Protein AF-X1Q9B0-F1 (afdb_monomer)

Radius of gyration: 19.98 Å; Cα contacts (8 Å, |Δi|>4): 57; chains: 1; bounding box: 40×18×50 Å

Sequence (79 aa):
MMAPSILTIIMPVLVGVILGKYALTGFLVGALATGFIFAITLNNAGGSWDNAKKWIEAGHFGGKGSEAHKAGVVGDTAG

Nearest PDB structures (foldseek):
  5qsv-assembly1_C  TM=7.965E-01  e=5.325E+00  Homo sapiens

InterPro domains:
  IPR004131 Pyrophosphate-energised proton pump [PF03030] (1-79)
  IPR004131 Pyrophosphate-energised proton pump [PTHR31998] (1-79)

Secondary structure (DSSP, 8-state):
-HHHHHHHHHHHHHHHHHH-HHHHHHHHHHHHHHHHHHHHHHHHHHHHHHHHHHHIIIIITS-TTSHHHHHHHHHHHH-

Solvent-accessible surface area (backbone atoms only — not comparable to full-atom values): 4156 Å² total; per-residue (Å²): 117,65,68,64,56,51,48,68,61,48,48,59,54,51,39,33,72,78,63,29,67,70,52,30,52,52,50,54,52,48,50,51,59,50,50,52,53,50,52,52,50,47,54,51,52,16,54,49,26,43,51,50,28,52,46,20,53,76,44,79,49,72,12,71,86,25,71,58,26,55,51,24,48,54,44,36,74,74,66

Organism: NCBI:txid412755

pLDDT: mean 96.88, std 2.38, range [83.06, 98.5]

Foldseek 3Di:
DVPVVVCVVVVLVCCCVPVHDVSSVVVVVVCVVVVVVCVVVVVVQLVVLVVQLVCVCVVPVNHPPDPSNVVSVVSNVVD

Mean predicted aligned error: 3.36 Å

Structure (mmCIF, N/CA/C/O backbone):
data_AF-X1Q9B0-F1
#
_entry.id   AF-X1Q9B0-F1
#
loop_
_atom_site.group_PDB
_atom_site.id
_atom_site.type_symbol
_atom_site.label_atom_id
_atom_site.label_alt_id
_atom_site.label_comp_id
_atom_site.label_asym_id
_atom_site.label_entity_id
_atom_site.label_seq_id
_atom_site.pdbx_PDB_ins_code
_atom_site.Cartn_x
_atom_site.Cartn_y
_atom_site.Cartn_z
_atom_site.occupancy
_atom_site.B_iso_or_equiv
_atom_site.auth_seq_id
_atom_site.auth_comp_id
_atom_site.auth_asym_id
_atom_site.auth_atom_id
_atom_site.pdbx_PDB_model_num
ATOM 1 N N . MET A 1 1 ? 9.783 3.933 10.683 1.00 83.06 1 MET A N 1
ATOM 2 C CA . MET A 1 1 ? 9.101 2.732 11.222 1.00 83.06 1 MET A CA 1
ATOM 3 C C . MET A 1 1 ? 8.234 3.015 12.449 1.00 83.06 1 MET A C 1
ATOM 5 O O . MET A 1 1 ? 7.147 2.471 12.499 1.00 83.06 1 MET A O 1
ATOM 9 N N . MET A 1 2 ? 8.629 3.876 13.401 1.00 92.31 2 MET A N 1
ATOM 10 C CA . MET A 1 2 ? 7.817 4.106 14.616 1.00 92.31 2 MET A CA 1
ATOM 11 C C . MET A 1 2 ? 6.432 4.720 14.360 1.00 92.31 2 MET A C 1
ATOM 13 O O . MET A 1 2 ? 5.450 4.240 14.909 1.00 92.31 2 MET A O 1
ATOM 17 N N . ALA A 1 3 ? 6.342 5.756 13.518 1.00 94.94 3 ALA A N 1
ATOM 18 C CA . ALA A 1 3 ? 5.082 6.461 13.261 1.00 94.94 3 ALA A CA 1
ATOM 19 C C . ALA A 1 3 ? 3.927 5.545 12.788 1.00 94.94 3 ALA A C 1
ATOM 21 O O . ALA A 1 3 ? 2.874 5.574 13.426 1.00 94.94 3 ALA A O 1
ATOM 22 N N . PRO A 1 4 ? 4.090 4.692 11.751 1.00 93.38 4 PRO A N 1
ATOM 23 C CA . PRO A 1 4 ? 3.021 3.778 11.345 1.00 93.38 4 PRO A CA 1
ATOM 24 C C . PRO A 1 4 ? 2.689 2.738 12.425 1.00 93.38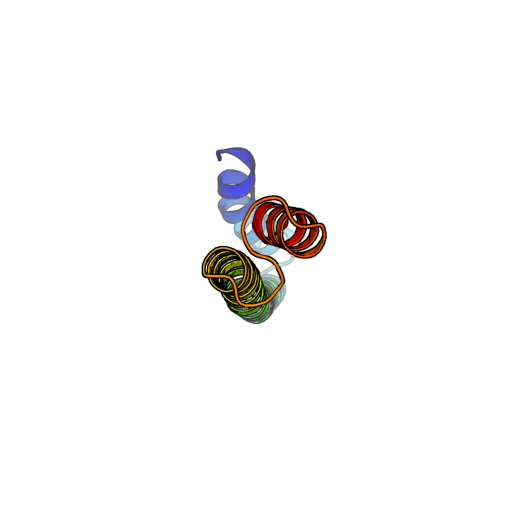 4 PRO A C 1
ATOM 26 O O . PRO A 1 4 ? 1.514 2.499 12.673 1.00 93.38 4 PRO A O 1
ATOM 29 N N . SER A 1 5 ? 3.681 2.184 13.134 1.00 95.56 5 SER A N 1
ATOM 30 C CA . SER A 1 5 ? 3.427 1.224 14.222 1.00 95.56 5 SER A CA 1
ATOM 31 C C . SER A 1 5 ? 2.612 1.834 15.366 1.00 95.56 5 SER A C 1
ATOM 33 O O . SER A 1 5 ? 1.678 1.211 15.865 1.00 95.56 5 SER A O 1
ATOM 35 N N . ILE A 1 6 ? 2.940 3.066 15.764 1.00 97.12 6 ILE A N 1
ATOM 36 C CA . ILE A 1 6 ? 2.206 3.804 16.799 1.00 97.12 6 ILE A CA 1
ATOM 37 C C . ILE A 1 6 ? 0.758 4.034 16.353 1.00 97.12 6 ILE A C 1
ATOM 39 O O . ILE A 1 6 ? -0.166 3.799 17.130 1.00 97.12 6 ILE A O 1
ATOM 43 N N . LEU A 1 7 ? 0.550 4.432 15.094 1.00 95.81 7 LEU A N 1
ATOM 44 C CA . LEU A 1 7 ? -0.784 4.639 14.532 1.00 95.81 7 LEU A CA 1
ATOM 45 C C . LEU A 1 7 ? -1.633 3.360 14.594 1.00 95.81 7 LEU A C 1
ATOM 47 O O . LEU A 1 7 ? -2.782 3.413 15.035 1.00 95.81 7 LEU A O 1
ATOM 51 N N . THR A 1 8 ? -1.067 2.212 14.207 1.00 94.69 8 THR A N 1
ATOM 52 C CA . THR A 1 8 ? -1.764 0.915 14.221 1.00 94.69 8 THR A CA 1
ATOM 53 C C . THR A 1 8 ? -2.208 0.502 15.625 1.00 94.69 8 THR A C 1
ATOM 55 O O . THR A 1 8 ? -3.271 -0.096 15.769 1.00 94.69 8 THR A O 1
ATOM 58 N N . ILE A 1 9 ? -1.431 0.834 16.660 1.00 95.75 9 ILE A N 1
ATOM 59 C CA . ILE A 1 9 ? -1.758 0.497 18.053 1.00 95.75 9 ILE A CA 1
ATOM 60 C C . ILE A 1 9 ? -2.787 1.475 18.635 1.00 95.75 9 ILE A C 1
ATOM 62 O O . ILE A 1 9 ? -3.743 1.054 19.284 1.00 95.75 9 ILE A O 1
ATOM 66 N N . ILE A 1 10 ? -2.611 2.779 18.408 1.00 97.88 10 ILE A N 1
ATOM 67 C CA . ILE A 1 10 ? -3.431 3.818 19.047 1.00 97.88 10 ILE A CA 1
ATOM 68 C C . ILE A 1 10 ? -4.834 3.902 18.432 1.00 97.88 10 ILE A C 1
ATOM 70 O O . ILE A 1 10 ? -5.805 4.092 19.165 1.00 97.88 10 ILE A O 1
ATOM 74 N N . MET A 1 11 ? -4.977 3.751 17.111 1.00 97.56 11 MET A N 1
ATOM 75 C CA . MET A 1 11 ? -6.261 3.988 16.435 1.00 97.56 11 MET A CA 1
ATOM 76 C C . MET A 1 11 ? -7.403 3.066 16.898 1.00 97.56 11 MET A C 1
ATOM 78 O O . MET A 1 11 ? -8.467 3.595 17.220 1.00 97.56 11 MET A O 1
ATOM 82 N N . PRO A 1 12 ? -7.226 1.736 17.031 1.00 97.56 12 PRO A N 1
ATOM 83 C CA . PRO A 1 12 ? -8.272 0.871 17.579 1.00 97.56 12 PRO A CA 1
ATOM 84 C C . PRO A 1 12 ? -8.684 1.265 19.004 1.00 97.56 12 PRO A C 1
ATOM 86 O O . PRO A 1 12 ? -9.869 1.232 19.334 1.00 97.56 12 PRO A O 1
ATOM 89 N N . VAL A 1 13 ? -7.722 1.677 19.841 1.00 98.00 13 VAL A N 1
ATOM 90 C CA . VAL A 1 13 ? -7.990 2.114 21.220 1.00 98.00 13 VAL A CA 1
ATOM 91 C C . VAL A 1 13 ? -8.824 3.393 21.220 1.00 98.00 13 VAL A C 1
ATOM 93 O O . VAL A 1 13 ? -9.846 3.451 21.900 1.00 98.00 13 VAL A O 1
ATOM 96 N N . LEU A 1 14 ? -8.444 4.392 20.418 1.00 98.25 14 LEU A N 1
ATOM 97 C CA . LEU A 1 14 ? -9.193 5.646 20.305 1.00 98.25 14 LEU A CA 1
ATOM 98 C C . LEU A 1 14 ? -10.612 5.418 19.779 1.00 98.25 14 LEU A C 1
ATOM 100 O O . LEU A 1 14 ? -11.564 5.925 20.367 1.00 98.25 14 LEU A O 1
ATOM 104 N N . VAL A 1 15 ? -10.772 4.620 18.719 1.00 98.38 15 VAL A N 1
ATOM 105 C CA . VAL A 1 15 ? -12.095 4.292 18.167 1.00 98.38 15 VAL A CA 1
ATOM 106 C C . VAL A 1 15 ? -12.947 3.569 19.212 1.00 98.38 15 VAL A C 1
ATOM 108 O O . VAL A 1 15 ? -14.107 3.926 19.409 1.00 98.38 15 VAL A O 1
ATOM 111 N N . GLY A 1 16 ? -12.376 2.594 19.923 1.00 98.25 16 GLY A N 1
ATOM 112 C CA . GLY A 1 16 ? -13.083 1.840 20.956 1.00 98.25 16 GLY A CA 1
ATOM 113 C C . GLY A 1 16 ? -13.530 2.695 22.142 1.00 98.25 16 GLY A C 1
ATOM 114 O O . GLY A 1 16 ? -14.663 2.545 22.596 1.00 98.25 16 GLY A O 1
ATOM 115 N N . VAL A 1 17 ? -12.674 3.600 22.623 1.00 98.31 17 VAL A N 1
ATOM 116 C CA . VAL A 1 17 ? -12.962 4.451 23.791 1.00 98.31 17 VAL A CA 1
ATOM 117 C C . VAL A 1 17 ? -13.920 5.594 23.448 1.00 98.31 17 VAL A C 1
ATOM 119 O O . VAL A 1 17 ? -14.806 5.894 24.243 1.00 98.31 17 VAL A O 1
ATOM 122 N N . ILE A 1 18 ? -13.772 6.223 22.278 1.00 98.50 18 ILE A N 1
ATOM 123 C CA . ILE A 1 18 ? -14.540 7.424 21.909 1.00 98.50 18 ILE A CA 1
ATOM 124 C C . ILE A 1 18 ? -15.883 7.063 21.258 1.00 98.50 18 ILE A C 1
ATOM 126 O O . ILE A 1 18 ? -16.888 7.713 21.531 1.00 98.50 18 ILE A O 1
ATOM 130 N N . LEU A 1 19 ? -15.915 6.040 20.395 1.00 98.06 19 LEU A N 1
ATOM 131 C CA . LEU A 1 19 ? -17.086 5.696 19.571 1.00 98.06 19 LEU A CA 1
ATOM 132 C C . LEU A 1 19 ? -17.756 4.373 19.978 1.00 98.06 19 LEU A C 1
ATOM 134 O O . LEU A 1 19 ? -18.857 4.061 19.521 1.00 98.06 19 LEU A O 1
ATOM 138 N N . GLY A 1 20 ? -17.115 3.592 20.850 1.00 98.19 20 GLY A N 1
ATOM 139 C CA . GLY A 1 20 ? -17.663 2.356 21.396 1.00 98.19 20 GLY A CA 1
ATOM 140 C C . GLY A 1 20 ? -17.471 1.118 20.513 1.00 98.19 20 GLY A C 1
ATOM 141 O O . GLY A 1 20 ? -16.953 1.150 19.395 1.00 98.19 20 GLY A 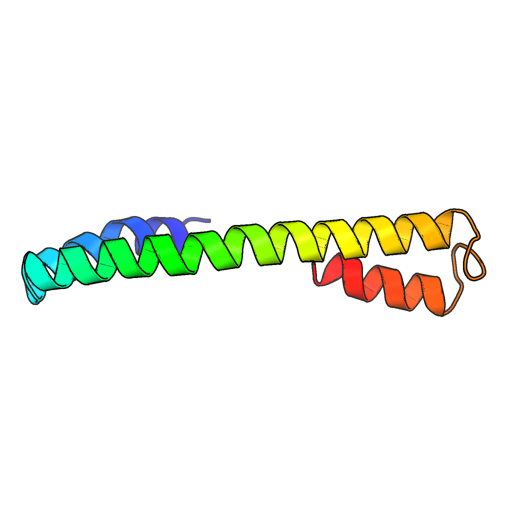O 1
ATOM 142 N N . LYS A 1 21 ? -17.918 -0.026 21.044 1.00 97.62 21 LYS A N 1
ATOM 143 C CA . LYS A 1 21 ? -17.629 -1.362 20.493 1.00 97.62 21 LYS A CA 1
ATOM 144 C C . LYS A 1 21 ? -18.128 -1.595 19.064 1.00 97.62 21 LYS A C 1
ATOM 146 O O . LYS A 1 21 ? -17.432 -2.237 18.289 1.00 97.62 21 LYS A O 1
ATOM 151 N N . TYR A 1 22 ? -19.299 -1.071 18.698 1.00 98.00 22 TYR A N 1
ATOM 152 C CA . TYR A 1 22 ? -19.863 -1.299 17.362 1.00 98.00 22 TYR A CA 1
ATOM 153 C C . TYR A 1 22 ? -19.078 -0.549 16.278 1.00 98.00 22 TYR A C 1
ATOM 155 O O . TYR A 1 22 ? -18.790 -1.117 15.225 1.00 98.00 22 TYR A O 1
ATOM 163 N N . ALA A 1 23 ? -18.662 0.690 16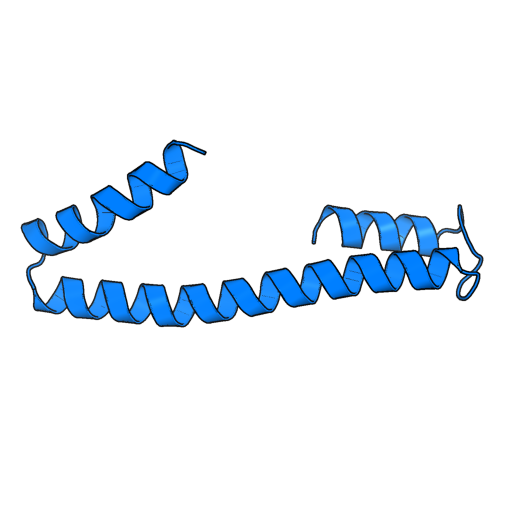.562 1.00 98.19 23 ALA A N 1
ATOM 164 C CA . ALA A 1 23 ? -17.785 1.453 15.679 1.00 98.19 23 ALA A CA 1
ATOM 165 C C . ALA A 1 23 ? -16.409 0.783 15.541 1.00 98.19 23 ALA A C 1
ATOM 167 O O . ALA A 1 23 ? -15.887 0.676 14.433 1.00 98.19 23 ALA A O 1
ATOM 168 N N . LEU A 1 24 ? -15.859 0.257 16.643 1.00 98.44 24 LEU A N 1
ATOM 169 C CA . LEU A 1 24 ? -14.610 -0.507 16.623 1.00 98.44 24 LEU A CA 1
ATOM 170 C C . LEU A 1 24 ? -14.704 -1.756 15.738 1.00 98.44 24 LEU A C 1
ATOM 172 O O . LEU A 1 24 ? -13.793 -2.013 14.954 1.00 98.44 24 LEU A O 1
ATOM 176 N N . THR A 1 25 ? -15.800 -2.515 15.812 1.00 98.31 25 THR A N 1
ATOM 177 C CA . THR A 1 25 ? -16.007 -3.670 14.926 1.00 98.31 25 THR A CA 1
ATOM 178 C C . THR A 1 25 ? -15.998 -3.249 13.457 1.00 98.31 25 THR A C 1
ATOM 180 O O . THR A 1 25 ? -15.292 -3.862 12.659 1.00 98.31 25 THR A O 1
ATOM 183 N N . GLY A 1 26 ? -16.714 -2.177 13.102 1.00 98.38 26 GLY A N 1
ATOM 184 C CA . GLY A 1 26 ? -16.709 -1.638 11.739 1.00 98.38 26 GLY A CA 1
ATOM 185 C C . GLY A 1 26 ? -15.315 -1.198 11.282 1.00 98.38 26 GLY A C 1
ATOM 186 O O . GLY A 1 26 ? -14.893 -1.536 10.177 1.00 98.38 26 GLY A O 1
ATOM 187 N N . PHE A 1 27 ? -14.570 -0.517 12.156 1.00 98.25 27 PHE A N 1
ATOM 188 C CA . PHE A 1 27 ? -13.194 -0.098 11.894 1.00 98.25 27 PHE A CA 1
ATOM 189 C C . PHE A 1 27 ? -12.269 -1.289 11.611 1.00 98.25 27 PHE A C 1
ATOM 191 O O . PHE A 1 27 ? -11.557 -1.278 10.610 1.00 98.25 27 PHE A O 1
ATOM 198 N N . LEU A 1 28 ? -12.304 -2.334 12.444 1.00 98.06 28 LEU A N 1
ATOM 199 C CA . LEU A 1 28 ? -11.446 -3.513 12.283 1.00 98.06 28 LEU A CA 1
ATOM 200 C C . LEU A 1 28 ? -11.772 -4.299 11.007 1.00 98.06 28 LEU A C 1
ATOM 202 O O . LEU A 1 28 ? -10.859 -4.703 10.288 1.00 98.06 28 LEU A O 1
ATOM 206 N N . VAL A 1 29 ? -13.060 -4.479 10.695 1.00 98.31 29 VAL A N 1
ATOM 207 C CA . VAL A 1 29 ? -13.492 -5.161 9.464 1.00 98.31 29 VAL A CA 1
ATOM 208 C C . VAL A 1 29 ? -13.081 -4.360 8.227 1.00 98.31 29 VAL A C 1
ATOM 210 O O . VAL A 1 29 ? -12.530 -4.929 7.285 1.00 98.31 29 VAL A O 1
ATOM 213 N N . GLY A 1 30 ? -13.293 -3.041 8.237 1.00 98.06 30 GLY A N 1
ATOM 214 C CA . GLY A 1 30 ? -12.892 -2.160 7.140 1.00 98.06 30 GLY A CA 1
ATOM 215 C C . GLY A 1 30 ? -11.378 -2.139 6.932 1.00 98.06 30 GLY A C 1
ATOM 216 O O . GLY A 1 30 ? -10.915 -2.281 5.799 1.00 98.06 30 GLY A O 1
ATOM 217 N N . ALA A 1 31 ? -10.603 -2.029 8.014 1.00 97.38 31 ALA A N 1
ATOM 218 C CA . ALA A 1 31 ? -9.143 -2.062 7.971 1.00 97.38 31 ALA A CA 1
ATOM 219 C C . ALA A 1 31 ? -8.613 -3.388 7.406 1.00 97.38 31 ALA A C 1
ATOM 221 O O . ALA A 1 31 ? -7.709 -3.376 6.574 1.00 97.38 31 ALA A O 1
ATOM 222 N N . LEU A 1 32 ? -9.202 -4.523 7.799 1.00 97.38 32 LEU A N 1
ATOM 223 C CA . LEU A 1 32 ? -8.838 -5.832 7.259 1.00 97.38 32 LEU A CA 1
ATOM 224 C C . LEU A 1 32 ? -9.141 -5.930 5.760 1.00 97.38 32 LEU A C 1
ATOM 226 O O . LEU A 1 32 ? -8.258 -6.277 4.979 1.00 97.38 32 LEU A O 1
ATOM 230 N N . ALA A 1 33 ? -10.375 -5.615 5.357 1.00 97.88 33 ALA A N 1
ATOM 231 C CA . ALA A 1 33 ? -10.810 -5.756 3.970 1.00 97.88 33 ALA A CA 1
ATOM 232 C C . ALA A 1 33 ? -9.989 -4.868 3.024 1.00 97.88 33 ALA A C 1
ATOM 234 O O . ALA A 1 33 ? -9.473 -5.337 2.010 1.00 97.88 33 ALA A O 1
ATOM 235 N N . THR A 1 34 ? -9.822 -3.594 3.378 1.00 97.81 34 THR A N 1
ATOM 236 C CA . THR A 1 34 ? -9.049 -2.641 2.570 1.00 97.81 34 THR A CA 1
ATOM 237 C C . THR A 1 34 ? -7.557 -2.956 2.595 1.00 97.81 34 THR A C 1
ATOM 239 O O . THR A 1 34 ? -6.931 -3.020 1.537 1.00 97.81 34 THR A O 1
ATOM 242 N N . GLY A 1 35 ? -6.993 -3.217 3.776 1.00 97.25 35 GLY A N 1
ATOM 243 C CA . GLY A 1 35 ? -5.576 -3.524 3.943 1.00 97.25 35 GLY A CA 1
ATOM 244 C C . GLY A 1 35 ? -5.153 -4.762 3.160 1.00 97.25 35 GLY A C 1
ATOM 245 O O . GLY A 1 35 ? -4.110 -4.745 2.513 1.00 97.25 35 GLY A O 1
ATOM 246 N N . PHE A 1 36 ? -5.984 -5.805 3.141 1.00 97.88 36 PHE A N 1
ATOM 247 C CA . PHE A 1 36 ? -5.716 -7.017 2.370 1.00 97.88 36 PHE A CA 1
ATOM 248 C C . PHE A 1 36 ? -5.674 -6.756 0.858 1.00 97.88 36 PHE A C 1
ATOM 250 O O . PHE A 1 36 ? -4.740 -7.193 0.183 1.00 97.88 36 PHE A O 1
ATOM 257 N N . ILE A 1 37 ? -6.642 -5.999 0.330 1.00 98.00 37 ILE A N 1
ATOM 258 C CA . ILE A 1 37 ? -6.689 -5.644 -1.096 1.00 98.00 37 ILE A CA 1
ATOM 259 C C . ILE A 1 37 ? -5.447 -4.836 -1.488 1.00 98.00 37 ILE A C 1
ATOM 261 O O . ILE A 1 37 ? -4.804 -5.150 -2.492 1.00 98.00 37 ILE A O 1
ATOM 265 N N . PHE A 1 38 ? -5.073 -3.833 -0.687 1.00 97.81 38 PHE A N 1
ATOM 266 C CA . PHE A 1 38 ? -3.868 -3.042 -0.940 1.00 97.81 38 PHE A CA 1
ATOM 267 C C . PHE A 1 38 ? -2.595 -3.883 -0.846 1.00 97.81 38 PHE A C 1
ATOM 269 O O . PHE A 1 38 ? -1.746 -3.772 -1.725 1.00 97.81 38 PHE A O 1
ATOM 276 N N . ALA A 1 39 ? -2.475 -4.755 0.158 1.00 97.56 39 ALA A N 1
ATOM 277 C CA . ALA A 1 39 ? -1.299 -5.603 0.333 1.00 97.56 39 ALA A CA 1
ATOM 278 C C . ALA A 1 39 ? -1.044 -6.488 -0.895 1.00 97.56 39 ALA A C 1
ATOM 280 O O . ALA A 1 39 ? 0.077 -6.535 -1.398 1.00 97.56 39 ALA A O 1
ATOM 281 N N . ILE A 1 40 ? -2.087 -7.141 -1.418 1.00 98.12 40 ILE A N 1
ATOM 282 C CA . ILE A 1 40 ? -1.970 -7.971 -2.623 1.00 98.12 40 ILE A CA 1
ATOM 283 C C . ILE A 1 40 ? -1.654 -7.115 -3.844 1.00 98.12 40 ILE A C 1
ATOM 285 O O . ILE A 1 40 ? -0.758 -7.454 -4.615 1.00 98.12 40 ILE A O 1
ATOM 289 N N . THR A 1 41 ? -2.387 -6.016 -4.027 1.00 97.62 41 THR A N 1
ATOM 290 C CA . THR A 1 41 ? -2.254 -5.174 -5.221 1.00 97.62 41 THR A CA 1
ATOM 291 C C . THR A 1 41 ? -0.854 -4.587 -5.321 1.00 97.62 41 THR A C 1
ATOM 293 O O . THR A 1 41 ? -0.230 -4.696 -6.371 1.00 97.62 41 THR A O 1
ATOM 296 N N . LEU A 1 42 ? -0.338 -4.020 -4.230 1.00 97.56 42 LEU A N 1
ATOM 297 C CA . LEU A 1 42 ? 0.982 -3.394 -4.205 1.00 97.56 42 LEU A CA 1
ATOM 298 C C . LEU A 1 42 ? 2.097 -4.434 -4.373 1.00 97.56 42 LEU A C 1
ATOM 300 O O . LEU A 1 42 ? 2.983 -4.232 -5.196 1.00 97.56 42 LEU A O 1
ATOM 304 N N . ASN A 1 43 ? 2.009 -5.584 -3.692 1.00 97.69 43 ASN A N 1
ATOM 305 C CA . ASN A 1 43 ? 3.013 -6.644 -3.825 1.00 97.69 43 ASN A CA 1
ATOM 306 C C . ASN A 1 43 ? 3.066 -7.220 -5.253 1.00 97.69 43 ASN A C 1
ATOM 308 O O . ASN A 1 43 ? 4.141 -7.410 -5.819 1.00 97.69 43 ASN A O 1
ATOM 312 N N . ASN A 1 44 ? 1.903 -7.459 -5.868 1.00 97.94 44 ASN A N 1
ATOM 313 C CA . ASN A 1 44 ? 1.838 -7.982 -7.232 1.00 97.94 44 ASN A CA 1
ATOM 314 C C . ASN A 1 44 ? 2.247 -6.936 -8.276 1.00 97.94 44 ASN A C 1
ATOM 316 O O . ASN A 1 44 ? 2.915 -7.292 -9.246 1.00 97.94 44 ASN A O 1
ATOM 320 N N . ALA A 1 45 ? 1.858 -5.669 -8.10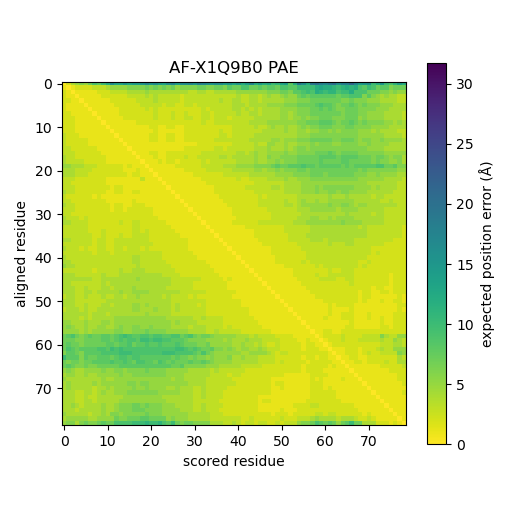6 1.00 97.56 45 ALA A N 1
ATOM 321 C CA . ALA A 1 45 ? 2.237 -4.592 -9.017 1.00 97.56 45 ALA A CA 1
ATOM 322 C C . ALA A 1 45 ? 3.755 -4.361 -9.001 1.00 97.56 45 ALA A C 1
ATOM 324 O O . ALA A 1 45 ? 4.374 -4.398 -10.065 1.00 97.56 45 ALA A O 1
ATOM 325 N N . GLY A 1 46 ? 4.359 -4.231 -7.814 1.00 97.75 46 GLY A N 1
ATOM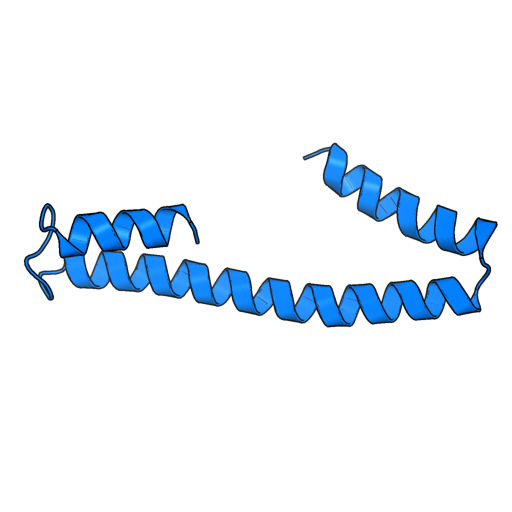 326 C CA . GLY A 1 46 ? 5.807 -4.070 -7.673 1.00 97.75 46 GLY A CA 1
ATOM 327 C C . GLY A 1 46 ? 6.579 -5.261 -8.236 1.00 97.75 46 GLY A C 1
ATOM 328 O O . GLY A 1 46 ? 7.450 -5.094 -9.089 1.00 97.75 46 GLY A O 1
ATOM 329 N N . GLY A 1 47 ? 6.172 -6.487 -7.890 1.00 97.81 47 GLY A N 1
ATOM 330 C CA . GLY A 1 47 ? 6.775 -7.696 -8.461 1.00 97.81 47 GLY A CA 1
ATOM 331 C C . GLY A 1 47 ? 6.627 -7.797 -9.986 1.00 97.81 47 GLY A C 1
ATOM 332 O O . GLY A 1 47 ? 7.526 -8.288 -10.671 1.00 97.81 47 GLY A O 1
ATOM 333 N N . SER A 1 48 ? 5.517 -7.306 -1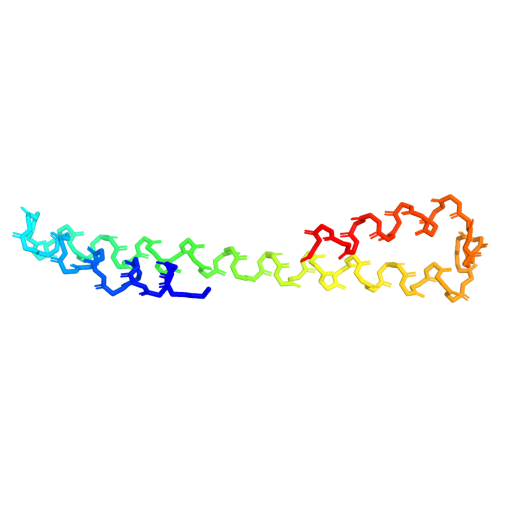0.544 1.00 98.12 48 SER A N 1
ATOM 334 C CA . SER A 1 48 ? 5.311 -7.269 -11.996 1.00 98.12 48 SER A CA 1
ATOM 335 C C . SER A 1 48 ? 6.245 -6.269 -12.677 1.00 98.12 48 SER A C 1
ATOM 337 O O . SER A 1 48 ? 6.808 -6.596 -13.722 1.00 98.12 48 SER A O 1
ATOM 339 N N . TRP A 1 49 ? 6.450 -5.084 -12.094 1.00 98.00 49 TRP A N 1
ATOM 340 C CA . TRP A 1 49 ? 7.387 -4.096 -12.632 1.00 98.00 49 TRP A CA 1
ATOM 341 C C . TRP A 1 49 ? 8.849 -4.551 -12.542 1.00 98.00 49 TRP A C 1
ATOM 343 O O . TRP A 1 49 ? 9.567 -4.416 -13.536 1.00 98.00 49 TRP A O 1
ATOM 353 N N . ASP A 1 50 ? 9.273 -5.182 -11.441 1.00 98.38 50 ASP A N 1
ATOM 354 C CA . ASP A 1 50 ? 10.624 -5.761 -11.327 1.00 98.38 50 ASP A CA 1
ATOM 355 C C . ASP A 1 50 ? 10.858 -6.849 -12.387 1.00 98.38 50 ASP A C 1
ATOM 357 O O . ASP A 1 50 ? 11.869 -6.851 -13.099 1.00 98.38 50 ASP A O 1
ATOM 361 N N . ASN A 1 51 ? 9.886 -7.749 -12.563 1.00 98.12 51 ASN A N 1
ATOM 362 C CA . ASN A 1 51 ? 9.969 -8.803 -13.572 1.00 98.12 51 ASN A CA 1
ATOM 363 C C . ASN A 1 51 ? 9.953 -8.244 -15.000 1.00 98.12 51 ASN A C 1
ATOM 365 O O . ASN A 1 51 ? 10.701 -8.729 -15.850 1.00 98.12 51 ASN A O 1
ATOM 369 N N . ALA A 1 52 ? 9.164 -7.202 -15.271 1.00 97.81 52 ALA A N 1
ATOM 370 C CA . ALA A 1 52 ? 9.166 -6.524 -16.564 1.00 97.81 52 ALA A CA 1
ATOM 371 C C . ALA A 1 52 ? 10.529 -5.876 -16.855 1.00 97.81 52 ALA A C 1
ATOM 373 O O . ALA A 1 52 ? 11.075 -6.060 -17.943 1.00 97.81 52 ALA A O 1
ATOM 374 N N . LYS A 1 53 ? 11.130 -5.187 -15.8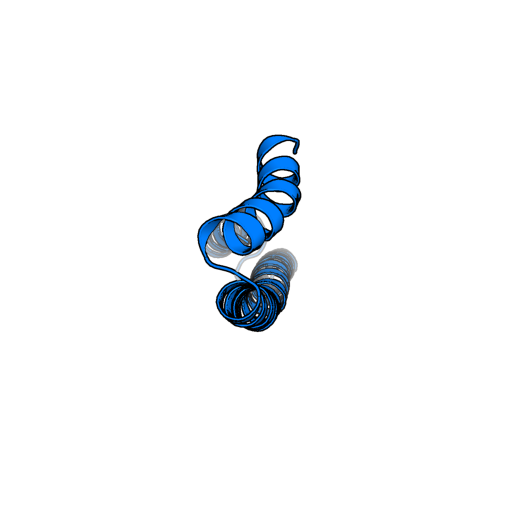76 1.00 97.94 53 LYS A N 1
ATOM 375 C CA . LYS A 1 53 ? 12.491 -4.644 -15.988 1.00 97.94 53 LYS A CA 1
ATOM 376 C C . LYS A 1 53 ? 13.490 -5.762 -16.298 1.00 97.94 53 LYS A C 1
ATOM 378 O O . LYS A 1 53 ? 14.206 -5.661 -17.290 1.00 97.94 53 LYS A O 1
ATOM 383 N N . LYS A 1 54 ? 13.494 -6.859 -15.531 1.00 97.94 54 LYS A N 1
ATOM 384 C CA . LYS A 1 54 ? 14.381 -8.021 -15.759 1.00 97.94 54 LYS A CA 1
ATOM 385 C C . LYS A 1 54 ? 14.194 -8.654 -17.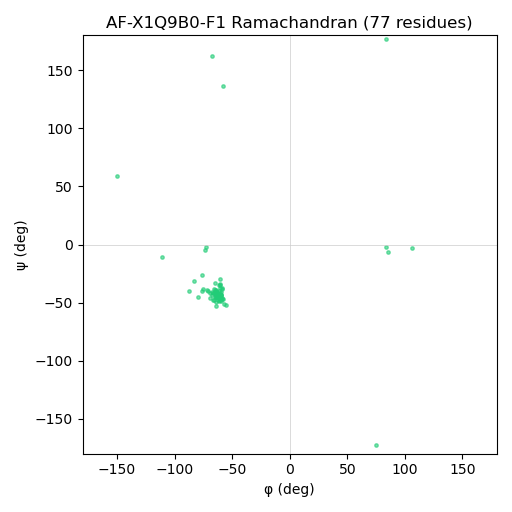141 1.00 97.94 54 LYS A C 1
ATOM 387 O O . LYS A 1 54 ? 15.171 -9.050 -17.771 1.00 97.94 54 LYS A O 1
ATOM 392 N N . TRP A 1 55 ? 12.962 -8.707 -17.642 1.00 97.94 55 TRP A N 1
ATOM 393 C CA . TRP A 1 55 ? 12.660 -9.194 -18.989 1.00 97.94 55 TRP A CA 1
ATOM 394 C C . TRP A 1 55 ? 13.278 -8.311 -20.082 1.00 97.94 55 TRP A C 1
ATOM 396 O O . TRP A 1 55 ? 13.858 -8.811 -21.047 1.00 97.94 55 TRP A O 1
ATOM 406 N N . ILE A 1 56 ? 13.219 -6.988 -19.910 1.00 98.12 56 ILE A N 1
ATOM 407 C CA . ILE A 1 56 ? 13.876 -6.033 -20.812 1.00 98.12 56 ILE A CA 1
ATOM 408 C C . ILE A 1 56 ? 15.397 -6.173 -20.717 1.00 98.12 56 ILE A C 1
ATOM 410 O O . ILE A 1 56 ? 16.070 -6.186 -21.747 1.00 98.12 56 ILE A O 1
ATOM 414 N N . GLU A 1 57 ? 15.940 -6.336 -19.507 1.00 97.50 57 GLU A N 1
ATOM 415 C CA . GLU A 1 57 ? 17.371 -6.551 -19.268 1.00 97.50 57 GLU A CA 1
ATOM 416 C C . GLU A 1 57 ? 17.909 -7.824 -19.932 1.00 97.50 57 GLU A C 1
ATOM 418 O O . GLU A 1 57 ? 19.067 -7.837 -20.348 1.00 97.50 57 GLU A O 1
ATOM 423 N N . ALA A 1 58 ? 17.069 -8.851 -20.090 1.00 97.75 58 ALA A N 1
ATOM 424 C CA . ALA A 1 58 ? 17.381 -10.069 -20.838 1.00 97.75 58 ALA A CA 1
ATOM 425 C C . ALA A 1 58 ? 17.408 -9.869 -22.370 1.00 97.75 58 ALA A C 1
ATOM 427 O O . ALA A 1 58 ? 17.731 -10.797 -23.107 1.00 97.75 58 ALA A O 1
ATOM 428 N N . GLY A 1 59 ? 17.107 -8.661 -22.861 1.00 95.56 59 GLY A N 1
ATOM 429 C CA . GLY A 1 59 ? 17.231 -8.282 -24.271 1.00 95.56 59 GLY A CA 1
ATOM 430 C C . GLY A 1 59 ? 15.907 -8.161 -25.023 1.00 95.56 59 GLY A C 1
ATOM 431 O O . GLY A 1 59 ? 15.908 -7.740 -26.178 1.00 95.56 59 GLY A O 1
ATOM 432 N N . HIS A 1 60 ? 14.767 -8.454 -24.390 1.00 91.06 60 HIS A N 1
ATOM 433 C CA . HIS A 1 60 ? 13.486 -8.573 -25.097 1.00 91.06 60 HIS A CA 1
ATOM 434 C C . HIS A 1 60 ? 12.852 -7.253 -25.556 1.00 91.06 60 HIS A C 1
ATOM 436 O O . HIS A 1 60 ? 11.870 -7.293 -26.287 1.00 91.06 60 HIS A O 1
ATOM 442 N N . PHE A 1 61 ? 13.430 -6.100 -25.209 1.00 95.31 61 PHE A N 1
ATOM 443 C CA . PHE A 1 61 ? 13.035 -4.782 -25.726 1.00 95.31 61 PHE A CA 1
ATOM 444 C C . PHE A 1 61 ? 14.241 -3.828 -25.765 1.00 95.31 61 PHE A C 1
ATOM 446 O O . PHE A 1 61 ? 14.286 -2.794 -25.099 1.00 95.31 61 PHE A O 1
ATOM 453 N N . GLY A 1 62 ? 15.278 -4.215 -26.508 1.00 94.94 62 GLY A N 1
ATOM 454 C CA . GLY A 1 62 ? 16.485 -3.401 -26.700 1.00 94.94 62 GLY A CA 1
ATOM 455 C C . GLY A 1 62 ? 17.537 -3.518 -25.592 1.00 94.94 62 GLY A C 1
ATOM 456 O O . GLY A 1 62 ? 18.604 -2.929 -25.726 1.00 94.94 62 GLY A O 1
ATOM 457 N N . GLY A 1 63 ? 17.282 -4.298 -24.538 1.00 95.81 63 GLY A N 1
ATOM 458 C CA . GLY A 1 63 ? 18.285 -4.596 -23.514 1.00 95.81 63 GLY A CA 1
ATOM 459 C C . GLY A 1 63 ? 18.560 -3.447 -22.544 1.00 95.81 63 GLY A C 1
ATOM 460 O O . GLY A 1 63 ? 17.883 -2.418 -22.535 1.00 95.81 63 GLY A O 1
ATOM 461 N N . LYS A 1 64 ? 19.581 -3.634 -21.702 1.00 95.69 64 LYS A N 1
ATOM 462 C CA . LYS A 1 64 ? 20.031 -2.623 -20.735 1.00 95.69 64 LYS A CA 1
ATOM 463 C C . LYS A 1 64 ? 20.433 -1.319 -21.426 1.00 95.69 64 LYS A C 1
ATOM 465 O O . LYS A 1 64 ? 21.142 -1.332 -22.426 1.00 95.69 64 LYS A O 1
ATOM 470 N N . GLY A 1 65 ? 20.016 -0.195 -20.849 1.00 94.56 65 GLY A N 1
ATOM 471 C CA . GLY A 1 65 ? 20.310 1.151 -21.347 1.00 94.56 65 GLY A CA 1
ATOM 472 C C . GLY A 1 65 ? 19.353 1.662 -22.427 1.00 94.56 65 GLY A C 1
ATOM 473 O O . GLY A 1 65 ? 19.430 2.841 -22.773 1.00 94.56 65 GLY A O 1
ATOM 474 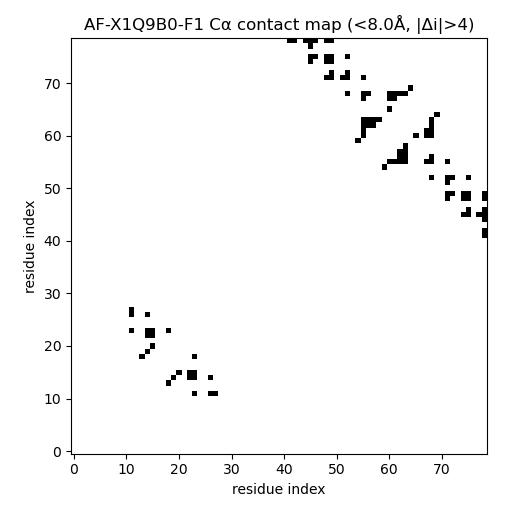N N . SER A 1 66 ? 18.435 0.824 -22.926 1.00 96.94 66 SER A N 1
ATOM 475 C CA . SER A 1 66 ? 17.382 1.258 -23.846 1.00 96.94 66 SER A CA 1
ATOM 476 C C . SER A 1 66 ? 16.373 2.186 -23.156 1.00 96.94 66 SER A C 1
ATOM 478 O O . SER A 1 66 ? 16.255 2.215 -21.929 1.00 96.94 66 SER A O 1
ATOM 480 N N . GLU A 1 67 ? 15.590 2.925 -23.943 1.00 97.69 67 GLU A N 1
ATOM 481 C CA . GLU A 1 67 ? 14.493 3.739 -23.400 1.00 97.69 67 GLU A CA 1
ATOM 482 C C . GLU A 1 67 ? 13.446 2.877 -22.676 1.00 97.69 67 GLU A C 1
ATOM 484 O O . GLU A 1 67 ? 12.937 3.269 -21.626 1.00 97.69 67 GLU A O 1
ATOM 489 N N . ALA A 1 68 ? 13.195 1.657 -23.167 1.00 97.31 68 ALA A N 1
ATOM 490 C CA . ALA A 1 68 ? 12.330 0.698 -22.486 1.00 97.31 68 ALA A CA 1
ATOM 491 C C . ALA A 1 68 ? 12.913 0.274 -21.129 1.00 97.31 68 ALA A C 1
ATOM 493 O O . ALA A 1 68 ? 12.176 0.176 -20.150 1.00 97.31 68 ALA A O 1
ATOM 494 N N . HIS A 1 69 ? 14.233 0.071 -21.036 1.00 98.06 69 HIS A N 1
ATOM 495 C CA . HIS A 1 69 ? 14.890 -0.256 -19.768 1.00 98.06 69 HIS A CA 1
ATOM 496 C C . HIS A 1 69 ? 14.766 0.888 -18.764 1.00 98.06 69 HIS A C 1
ATOM 498 O O . HIS A 1 69 ? 14.381 0.646 -17.623 1.00 98.06 69 HIS A O 1
ATOM 504 N N . LYS A 1 70 ? 14.993 2.136 -19.191 1.00 97.69 70 LYS A N 1
ATOM 505 C CA . LYS A 1 70 ? 14.807 3.316 -18.329 1.00 97.69 70 LYS A CA 1
ATOM 506 C C . LYS A 1 70 ? 13.368 3.429 -17.824 1.00 97.69 70 LYS A C 1
ATOM 508 O O . LYS A 1 70 ? 13.165 3.657 -16.635 1.00 97.69 70 LYS A O 1
ATOM 513 N N . ALA A 1 71 ? 12.378 3.213 -18.691 1.00 97.38 71 ALA A N 1
ATOM 514 C CA . ALA A 1 71 ? 10.971 3.199 -18.293 1.00 97.38 71 ALA A CA 1
ATOM 515 C C . ALA A 1 71 ? 10.658 2.062 -17.299 1.00 97.38 71 ALA A C 1
ATOM 517 O O . ALA A 1 71 ? 9.964 2.283 -16.308 1.00 97.38 71 ALA A O 1
ATOM 518 N N . GLY A 1 72 ? 11.219 0.868 -17.519 1.00 97.12 72 GLY A N 1
ATOM 519 C CA . GLY A 1 72 ? 11.093 -0.270 -16.604 1.00 97.12 72 GLY A CA 1
ATOM 520 C C . GLY A 1 72 ? 11.685 0.004 -15.219 1.00 97.12 72 GLY A C 1
ATOM 521 O O . GLY A 1 72 ? 11.068 -0.349 -14.220 1.00 97.12 72 GLY A O 1
ATOM 522 N N . VAL A 1 73 ? 12.830 0.692 -15.143 1.00 97.88 73 VAL A N 1
ATOM 523 C CA . VAL A 1 73 ? 13.451 1.110 -13.871 1.00 97.88 73 VAL A CA 1
ATOM 524 C C . VAL A 1 73 ? 12.568 2.100 -13.109 1.00 97.88 73 VAL A C 1
ATOM 526 O O . VAL A 1 73 ? 12.457 1.995 -11.890 1.00 97.88 73 VAL A O 1
ATOM 529 N N . VAL A 1 74 ? 11.908 3.036 -13.801 1.00 97.94 74 VAL A N 1
ATOM 530 C CA . VAL A 1 74 ? 10.963 3.964 -13.152 1.00 97.94 74 VAL A CA 1
ATOM 531 C C . VAL A 1 74 ? 9.785 3.198 -12.546 1.00 97.94 74 VAL A C 1
ATOM 533 O O . VAL A 1 74 ? 9.424 3.463 -11.403 1.00 97.94 74 VAL A O 1
ATOM 536 N N . GLY A 1 75 ? 9.224 2.229 -13.278 1.00 96.69 75 GLY A N 1
ATOM 537 C CA . GLY A 1 75 ? 8.154 1.366 -12.768 1.00 96.69 75 GLY A CA 1
ATOM 538 C C . GLY A 1 75 ? 8.586 0.548 -11.549 1.00 96.69 75 GLY A C 1
ATOM 539 O O . GLY A 1 75 ? 7.890 0.538 -10.543 1.00 96.69 75 GLY A O 1
ATOM 540 N N . ASP A 1 76 ? 9.763 -0.073 -11.610 1.00 97.44 76 ASP A N 1
ATOM 541 C CA . ASP A 1 76 ? 10.339 -0.867 -10.517 1.00 97.44 76 ASP A CA 1
ATOM 542 C C . ASP A 1 76 ? 10.677 -0.035 -9.272 1.00 97.44 76 ASP A C 1
ATOM 544 O O . ASP A 1 76 ? 10.546 -0.516 -8.160 1.00 97.44 76 ASP A O 1
ATOM 548 N N . THR A 1 77 ? 11.072 1.230 -9.442 1.00 95.19 77 THR A N 1
ATOM 549 C CA . THR A 1 77 ? 11.343 2.133 -8.307 1.00 95.19 77 THR A CA 1
ATOM 550 C C . THR A 1 77 ? 10.054 2.641 -7.651 1.00 95.19 77 THR A C 1
ATOM 552 O O . THR A 1 77 ? 10.066 3.035 -6.486 1.00 95.19 77 THR A O 1
ATOM 555 N N . ALA A 1 78 ? 8.958 2.701 -8.412 1.00 93.94 78 ALA A N 1
ATOM 556 C CA . ALA A 1 78 ? 7.648 3.100 -7.904 1.00 93.94 78 ALA A CA 1
ATOM 557 C C . ALA A 1 78 ? 6.894 1.944 -7.226 1.00 93.94 78 ALA A C 1
ATOM 559 O O . ALA A 1 78 ? 6.085 2.200 -6.332 1.00 93.94 78 ALA A O 1
ATOM 560 N N . GLY A 1 79 ? 7.123 0.718 -7.705 1.00 87.69 79 GLY A N 1
ATOM 561 C CA . GLY A 1 79 ? 6.590 -0.532 -7.163 1.00 87.69 79 GLY A CA 1
ATOM 562 C C . GLY A 1 79 ? 7.193 -0.926 -5.825 1.00 87.69 79 GLY A C 1
ATOM 563 O O . GLY A 1 79 ? 6.447 -1.563 -5.050 1.00 87.69 79 GLY A O 1
#